Protein AF-A0AAE0DWT8-F1 (afdb_monomer_lite)

Organism: NCBI:txid43782

Structure (mmCIF, N/CA/C/O backbone):
data_AF-A0AAE0DWT8-F1
#
_entry.id   AF-A0AAE0DWT8-F1
#
loop_
_atom_site.group_PDB
_atom_site.id
_atom_site.type_symbol
_atom_site.label_atom_id
_atom_site.label_alt_id
_atom_site.label_comp_id
_atom_site.label_asym_id
_atom_site.label_entity_id
_atom_site.label_seq_id
_atom_site.pdbx_PDB_ins_code
_atom_site.Cartn_x
_atom_site.Cartn_y
_atom_site.Cartn_z
_atom_site.occupancy
_atom_site.B_iso_or_equiv
_atom_site.auth_seq_id
_atom_site.auth_comp_id
_atom_site.auth_asym_id
_atom_site.auth_atom_id
_atom_site.pdbx_PDB_model_num
ATOM 1 N N . MET A 1 1 ? 1.492 4.187 -29.758 1.00 65.19 1 MET A N 1
ATOM 2 C CA . MET A 1 1 ? 2.966 4.100 -29.622 1.00 65.19 1 MET A CA 1
ATOM 3 C C . MET A 1 1 ? 3.661 5.097 -30.542 1.00 65.19 1 MET A C 1
ATOM 5 O O . MET A 1 1 ? 4.557 5.770 -30.058 1.00 65.19 1 MET A O 1
ATOM 9 N N . GLU A 1 2 ? 3.212 5.279 -31.789 1.00 70.00 2 GLU A N 1
ATOM 10 C CA . GLU A 1 2 ? 3.735 6.316 -32.710 1.00 70.00 2 GLU A CA 1
ATOM 11 C C . GLU A 1 2 ? 3.576 7.762 -32.196 1.00 70.00 2 GLU A C 1
ATOM 13 O O . GLU A 1 2 ? 4.399 8.628 -32.466 1.00 70.00 2 GLU A O 1
ATOM 18 N N . GLU A 1 3 ? 2.561 8.044 -31.376 1.00 80.19 3 GLU A N 1
ATOM 19 C CA . GLU A 1 3 ? 2.438 9.362 -30.729 1.00 80.19 3 GLU 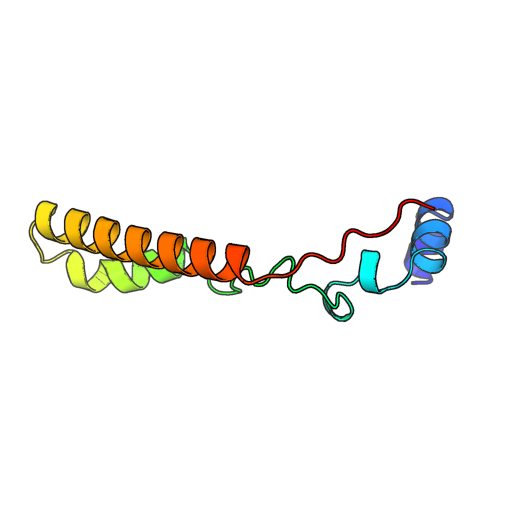A CA 1
ATOM 20 C C . GLU A 1 3 ? 3.580 9.649 -29.738 1.00 80.19 3 GLU A C 1
ATOM 22 O O . GLU A 1 3 ? 3.953 10.800 -29.525 1.00 80.19 3 GLU A O 1
ATOM 27 N N . LEU A 1 4 ? 4.171 8.603 -29.152 1.00 78.12 4 LEU A N 1
ATOM 28 C CA . LEU A 1 4 ? 5.237 8.709 -28.157 1.00 78.12 4 LEU A CA 1
ATOM 29 C C . LEU A 1 4 ? 6.598 8.946 -28.829 1.00 78.12 4 LEU A C 1
ATOM 31 O O . LEU A 1 4 ? 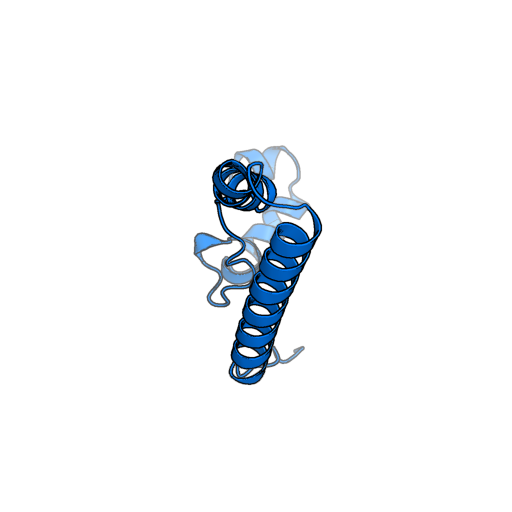7.399 9.713 -28.299 1.00 78.12 4 LEU A O 1
ATOM 35 N N . SER A 1 5 ? 6.828 8.375 -30.020 1.00 81.56 5 SER A N 1
ATOM 36 C CA . SER A 1 5 ? 8.010 8.697 -30.839 1.00 81.56 5 SER A CA 1
ATOM 37 C C . SER A 1 5 ? 8.007 10.157 -31.281 1.00 81.56 5 SER A C 1
ATOM 39 O O . SER A 1 5 ? 9.048 10.804 -31.256 1.00 81.56 5 SER A O 1
ATOM 41 N N . ASN A 1 6 ? 6.828 10.708 -31.585 1.00 87.06 6 ASN A N 1
ATOM 42 C CA . ASN A 1 6 ? 6.692 12.114 -31.972 1.00 87.06 6 ASN A CA 1
ATOM 43 C C . ASN A 1 6 ? 6.954 13.088 -30.810 1.00 87.06 6 ASN A C 1
ATOM 45 O O . ASN A 1 6 ? 7.355 14.224 -31.049 1.00 87.06 6 ASN A O 1
ATOM 49 N N . LEU A 1 7 ? 6.730 12.660 -29.562 1.00 89.06 7 LEU A N 1
ATOM 50 C CA . LEU A 1 7 ? 6.924 13.493 -28.374 1.00 89.06 7 LEU A CA 1
ATOM 51 C C . LEU A 1 7 ? 8.352 13.387 -27.819 1.00 89.06 7 LEU A C 1
ATOM 53 O O . LEU A 1 7 ? 8.983 14.397 -27.520 1.00 89.06 7 LEU A O 1
ATOM 57 N N . HIS A 1 8 ? 8.855 12.159 -27.664 1.00 87.06 8 HIS A N 1
ATOM 58 C CA . HIS A 1 8 ? 10.175 11.874 -27.107 1.00 87.06 8 HIS A CA 1
ATOM 59 C C . HIS A 1 8 ? 10.733 10.548 -27.637 1.00 87.06 8 HIS A C 1
ATOM 61 O O . HIS A 1 8 ? 10.477 9.475 -27.081 1.00 87.06 8 HIS A O 1
ATOM 67 N N . GLN A 1 9 ? 11.596 10.644 -28.650 1.00 87.81 9 GLN A N 1
ATOM 68 C CA . GLN A 1 9 ? 12.223 9.491 -29.299 1.00 87.81 9 GLN A CA 1
ATOM 69 C C . GLN A 1 9 ? 12.965 8.570 -28.315 1.00 87.81 9 GLN A C 1
ATOM 71 O O . GLN A 1 9 ? 12.752 7.365 -28.320 1.00 87.81 9 GLN A O 1
ATOM 76 N N . ASN A 1 10 ? 13.749 9.125 -27.387 1.00 87.00 10 ASN A N 1
ATOM 77 C CA . ASN A 1 10 ? 14.507 8.319 -26.419 1.00 87.00 10 ASN A CA 1
ATOM 78 C C . ASN A 1 10 ? 13.602 7.493 -25.486 1.00 87.00 10 ASN A C 1
ATOM 80 O O . ASN A 1 10 ? 13.950 6.380 -25.095 1.00 87.00 10 ASN A O 1
ATOM 84 N N . ALA A 1 11 ? 12.441 8.039 -25.111 1.00 84.00 11 ALA A N 1
ATOM 85 C CA . ALA A 1 11 ? 11.472 7.328 -24.282 1.00 84.00 11 ALA A CA 1
ATOM 86 C C . ALA A 1 11 ? 10.774 6.226 -25.088 1.00 84.00 11 ALA A C 1
ATOM 88 O O . ALA A 1 11 ? 10.565 5.129 -24.574 1.00 84.00 11 ALA A O 1
ATOM 89 N N . TYR A 1 12 ? 10.463 6.498 -26.356 1.00 87.31 12 TYR A N 1
ATOM 90 C CA . TYR A 1 12 ? 9.936 5.502 -27.280 1.00 87.31 12 TYR A CA 1
ATOM 91 C C . TYR A 1 12 ? 10.908 4.330 -27.459 1.00 87.31 12 TYR A C 1
ATOM 93 O O . TYR A 1 12 ? 10.522 3.181 -27.245 1.00 87.31 12 TYR A O 1
ATOM 101 N N . ASP A 1 13 ? 12.179 4.619 -27.742 1.00 88.31 13 ASP A N 1
ATOM 102 C CA . ASP A 1 13 ? 13.216 3.600 -27.907 1.00 88.31 13 ASP A CA 1
ATOM 103 C C . ASP A 1 13 ? 13.389 2.783 -26.620 1.00 88.31 13 ASP A C 1
ATOM 105 O O . ASP A 1 13 ? 13.485 1.557 -26.663 1.00 88.31 13 ASP A O 1
ATOM 109 N N . TYR A 1 14 ? 13.359 3.429 -25.451 1.00 86.44 14 TYR A N 1
ATOM 110 C CA . TYR A 1 14 ? 13.395 2.730 -24.168 1.00 86.44 14 TYR A CA 1
ATOM 111 C C . TYR A 1 14 ? 12.204 1.783 -23.985 1.00 86.44 14 TYR A C 1
ATOM 113 O O . TYR A 1 14 ? 12.406 0.636 -23.600 1.00 86.44 14 TYR A O 1
ATOM 121 N N . VAL A 1 15 ? 10.974 2.228 -24.257 1.00 84.75 15 VAL A N 1
ATOM 122 C CA . VAL A 1 15 ? 9.757 1.418 -24.058 1.00 84.75 15 VAL A CA 1
ATOM 123 C C . VAL A 1 15 ? 9.677 0.257 -25.051 1.00 84.75 15 VAL A C 1
ATOM 125 O O . VAL A 1 15 ? 9.218 -0.818 -24.678 1.00 84.75 15 VAL A O 1
ATOM 128 N N . ILE A 1 16 ? 10.140 0.444 -26.289 1.00 85.44 16 ILE A N 1
ATOM 129 C CA . ILE A 1 16 ? 10.205 -0.626 -27.293 1.00 85.44 16 ILE A CA 1
ATOM 130 C C . ILE A 1 16 ? 11.275 -1.662 -26.930 1.00 85.44 16 ILE A C 1
ATOM 132 O O . ILE A 1 16 ? 11.032 -2.863 -27.043 1.00 85.44 16 ILE A O 1
ATOM 136 N N . ASN A 1 17 ? 12.441 -1.215 -26.457 1.00 86.81 17 ASN A N 1
ATOM 137 C CA . ASN A 1 17 ? 13.522 -2.113 -26.04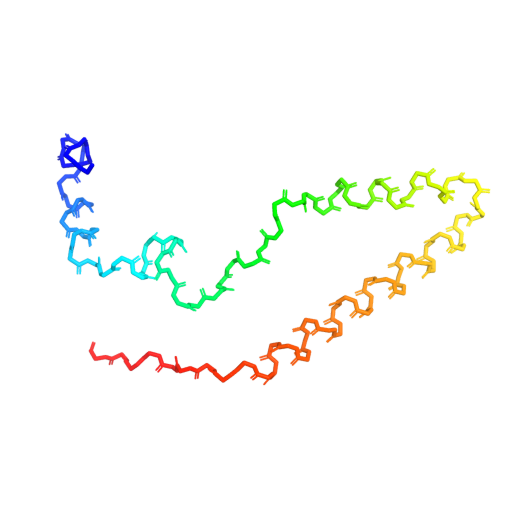2 1.00 86.81 17 ASN A CA 1
ATOM 138 C C . ASN A 1 17 ? 13.241 -2.788 -24.688 1.00 86.81 17 ASN A C 1
ATOM 140 O O . ASN A 1 17 ? 13.687 -3.909 -24.425 1.00 86.81 17 ASN A O 1
ATOM 144 N N . ALA A 1 18 ? 12.500 -2.123 -23.803 1.00 81.94 18 ALA A N 1
ATOM 145 C CA . ALA A 1 18 ? 12.041 -2.697 -22.554 1.00 81.94 18 ALA A CA 1
ATOM 146 C C . ALA A 1 18 ? 10.903 -3.683 -22.830 1.00 81.94 18 ALA A C 1
ATOM 148 O O . ALA A 1 18 ? 9.876 -3.345 -23.415 1.00 81.94 18 ALA A O 1
ATOM 149 N N . ARG A 1 19 ? 11.052 -4.921 -22.355 1.00 80.19 19 ARG A N 1
ATOM 150 C CA . ARG A 1 19 ? 9.989 -5.914 -22.517 1.00 80.19 19 ARG A CA 1
ATOM 151 C C . ARG A 1 19 ? 8.683 -5.445 -21.839 1.00 80.19 19 ARG A C 1
ATOM 153 O O . ARG A 1 19 ? 8.768 -4.853 -20.754 1.00 80.19 19 ARG A O 1
ATOM 160 N N . PRO A 1 20 ? 7.497 -5.710 -22.423 1.00 79.19 20 PRO A N 1
ATOM 161 C CA . PRO A 1 20 ? 6.209 -5.238 -21.909 1.00 79.19 20 PRO A CA 1
ATOM 162 C C . PRO A 1 20 ? 5.948 -5.561 -20.440 1.00 79.19 20 PRO A C 1
ATOM 164 O O . PRO A 1 20 ? 5.294 -4.784 -19.755 1.00 79.19 20 PRO A O 1
ATOM 167 N N . GLU A 1 21 ? 6.505 -6.648 -19.912 1.00 76.06 21 GLU A N 1
ATOM 168 C CA . GLU A 1 21 ? 6.363 -7.041 -18.508 1.00 76.06 21 GLU A CA 1
ATOM 169 C C . GLU A 1 21 ? 6.977 -6.022 -17.530 1.00 76.06 21 GLU A C 1
ATOM 171 O O . GLU A 1 21 ? 6.631 -6.012 -16.345 1.00 76.06 21 GLU A O 1
ATOM 176 N N . LYS A 1 22 ? 7.896 -5.169 -18.012 1.00 75.12 22 LYS A N 1
ATOM 177 C CA . LYS A 1 22 ? 8.583 -4.142 -17.217 1.00 75.12 22 LYS A CA 1
ATOM 178 C C . LYS A 1 22 ? 7.806 -2.828 -17.118 1.00 75.12 22 LYS A C 1
ATOM 180 O O . LYS A 1 22 ? 7.987 -2.115 -16.134 1.00 75.12 22 LYS A O 1
ATOM 185 N N . TRP A 1 23 ? 6.962 -2.502 -18.099 1.00 76.31 23 TRP A N 1
ATOM 186 C CA . TRP A 1 23 ? 6.279 -1.200 -18.177 1.00 76.31 23 TRP A CA 1
ATOM 187 C C . TRP A 1 23 ? 4.755 -1.299 -18.310 1.00 76.31 23 TRP A C 1
ATOM 189 O O . TRP A 1 23 ? 4.041 -0.409 -17.846 1.00 76.31 23 TRP A O 1
ATOM 199 N N . SER A 1 24 ? 4.227 -2.381 -18.884 1.00 76.12 24 SER A N 1
ATOM 200 C CA . SER A 1 24 ? 2.790 -2.614 -19.001 1.00 76.12 24 SER A CA 1
ATOM 201 C C . SER A 1 24 ? 2.269 -3.424 -17.822 1.00 76.12 24 SER A C 1
ATOM 203 O O . SER A 1 24 ? 2.684 -4.554 -17.565 1.00 76.12 24 SER A O 1
ATOM 205 N N . ARG A 1 25 ? 1.276 -2.861 -17.129 1.00 71.00 25 ARG A N 1
ATOM 206 C CA . ARG A 1 25 ? 0.594 -3.527 -16.009 1.00 71.00 25 ARG A CA 1
ATOM 207 C C . ARG A 1 25 ? -0.128 -4.804 -16.436 1.00 71.00 25 ARG A C 1
ATOM 209 O O . ARG A 1 25 ? -0.145 -5.759 -15.673 1.00 71.00 25 ARG A O 1
ATOM 216 N N . VAL A 1 26 ? -0.702 -4.815 -17.641 1.00 73.88 26 VAL A N 1
ATOM 217 C CA . VAL A 1 26 ? -1.468 -5.952 -18.186 1.00 73.88 26 VAL A CA 1
ATOM 218 C C . VAL A 1 26 ? -0.559 -7.148 -18.468 1.00 73.88 26 VAL A C 1
ATOM 220 O O . VAL A 1 26 ? -0.988 -8.290 -18.341 1.00 73.88 26 VAL A O 1
ATOM 223 N N . HIS A 1 27 ? 0.705 -6.886 -18.803 1.00 73.75 27 HIS A N 1
ATOM 224 C CA . HIS A 1 27 ? 1.684 -7.920 -19.122 1.00 73.75 27 HIS A CA 1
ATOM 225 C C . HIS A 1 27 ? 2.629 -8.241 -17.960 1.00 73.75 27 HIS A C 1
ATOM 227 O O . HIS A 1 27 ? 3.459 -9.129 -18.099 1.00 73.75 27 HIS A O 1
ATOM 233 N N . CYS A 1 28 ? 2.532 -7.562 -16.811 1.00 69.94 28 CYS A N 1
ATOM 234 C CA . CYS A 1 28 ? 3.410 -7.840 -15.677 1.00 69.94 28 CYS A CA 1
ATOM 235 C C . CYS A 1 28 ? 3.032 -9.193 -15.032 1.00 69.94 28 CYS A C 1
ATOM 237 O O . CYS A 1 28 ? 1.941 -9.311 -14.471 1.00 69.94 28 CYS A O 1
ATOM 239 N N . PRO A 1 29 ? 3.911 -10.217 -15.066 1.00 67.12 29 PRO A N 1
ATOM 240 C CA . PRO A 1 29 ? 3.616 -11.530 -14.491 1.00 67.12 29 PRO A CA 1
ATOM 241 C C . PRO A 1 29 ? 3.568 -11.473 -12.962 1.00 67.12 29 PRO A C 1
ATOM 243 O O . PRO A 1 29 ? 2.908 -12.285 -12.315 1.00 67.12 29 PRO A O 1
ATOM 246 N N . GLN A 1 30 ? 4.258 -10.496 -12.366 1.00 65.69 30 GLN A N 1
ATOM 247 C CA . GLN A 1 30 ? 4.154 -10.226 -10.945 1.00 65.69 30 GLN A CA 1
ATOM 248 C C . GLN A 1 30 ? 2.929 -9.343 -10.695 1.00 65.69 30 GLN A C 1
ATOM 250 O O . GLN A 1 30 ? 2.827 -8.247 -11.243 1.00 65.69 30 GLN A O 1
ATOM 255 N N . GLN A 1 31 ? 2.037 -9.753 -9.789 1.00 62.53 31 GLN A N 1
ATOM 256 C CA . GLN A 1 31 ? 0.967 -8.887 -9.279 1.00 62.53 31 GLN A CA 1
ATOM 257 C C . GLN A 1 31 ? 1.527 -7.791 -8.352 1.00 62.53 31 GLN A C 1
ATOM 259 O O . GLN A 1 31 ? 1.149 -7.679 -7.188 1.00 62.53 31 GLN A O 1
ATOM 264 N N . ARG A 1 32 ? 2.445 -6.963 -8.869 1.00 60.44 32 ARG A N 1
ATOM 265 C CA . ARG A 1 32 ? 3.091 -5.852 -8.150 1.00 60.44 32 ARG A CA 1
ATOM 266 C C . ARG A 1 32 ? 2.080 -4.827 -7.643 1.00 60.44 32 ARG A C 1
ATOM 268 O O . ARG A 1 32 ? 2.322 -4.193 -6.624 1.00 60.44 32 ARG A O 1
ATOM 275 N N . TYR A 1 33 ? 0.927 -4.728 -8.303 1.00 56.28 33 TYR A N 1
ATOM 276 C CA . TYR A 1 33 ? -0.175 -3.864 -7.900 1.00 56.28 33 TYR A CA 1
ATOM 277 C C . TYR A 1 33 ? -1.513 -4.576 -8.066 1.00 56.28 33 TYR A C 1
ATOM 279 O O . TYR A 1 33 ? -2.377 -4.131 -8.816 1.00 56.28 33 TYR A O 1
ATOM 287 N N . ARG A 1 34 ? -1.756 -5.632 -7.285 1.00 54.19 34 ARG A N 1
ATOM 288 C CA . ARG A 1 34 ? -3.138 -5.918 -6.866 1.00 54.19 34 ARG A CA 1
ATOM 289 C C . ARG A 1 34 ? -3.559 -4.899 -5.797 1.00 54.19 34 ARG A C 1
ATOM 291 O O . ARG A 1 34 ? -3.961 -5.266 -4.698 1.00 54.19 34 ARG A O 1
ATOM 298 N N . LEU A 1 35 ? -3.371 -3.608 -6.067 1.00 50.62 35 LEU A N 1
ATOM 299 C CA . LEU A 1 35 ? -3.965 -2.556 -5.256 1.00 50.62 35 LEU A CA 1
ATOM 300 C C . LEU A 1 35 ? -5.316 -2.253 -5.887 1.00 50.62 35 LEU A C 1
ATOM 302 O O . LEU A 1 35 ? -5.401 -1.585 -6.910 1.00 50.62 35 LEU A O 1
ATOM 306 N N . MET A 1 36 ? -6.320 -2.897 -5.293 1.00 51.50 36 MET A N 1
ATOM 307 C CA . MET A 1 36 ? -7.737 -2.545 -5.267 1.00 51.50 36 MET A CA 1
ATOM 308 C C . MET A 1 36 ? -8.132 -1.353 -6.152 1.00 51.50 36 MET A C 1
ATOM 310 O O . MET A 1 36 ? -7.787 -0.212 -5.864 1.00 51.50 36 MET A O 1
ATOM 314 N N . THR A 1 37 ? -8.977 -1.607 -7.153 1.00 51.22 37 THR A N 1
ATOM 315 C CA . THR A 1 37 ? -9.813 -0.574 -7.794 1.00 51.22 37 THR A CA 1
ATOM 316 C C . THR A 1 37 ? -10.871 -0.003 -6.844 1.00 51.22 37 THR A C 1
ATOM 318 O O . THR A 1 37 ? -11.556 0.953 -7.187 1.00 51.22 37 THR A O 1
ATOM 321 N N . THR A 1 38 ? -11.010 -0.566 -5.645 1.00 54.19 38 THR A N 1
ATOM 322 C CA . THR A 1 38 ? -11.887 -0.068 -4.591 1.00 54.19 38 THR A CA 1
ATOM 323 C C . THR A 1 38 ? -11.066 0.789 -3.635 1.00 54.19 38 THR A C 1
ATOM 325 O O . THR A 1 38 ? -10.284 0.275 -2.835 1.00 54.19 38 THR A O 1
ATOM 328 N N . ASN A 1 39 ? -11.215 2.104 -3.755 1.00 71.00 39 ASN A N 1
ATOM 329 C CA . ASN A 1 39 ? -10.646 3.104 -2.862 1.00 71.00 39 ASN A CA 1
ATOM 330 C C . ASN A 1 39 ? -10.792 2.664 -1.390 1.00 71.00 39 ASN A C 1
ATOM 332 O O . ASN A 1 39 ? -11.905 2.471 -0.902 1.00 71.00 39 ASN A O 1
ATOM 336 N N . THR A 1 40 ? -9.676 2.495 -0.674 1.00 68.88 40 THR A N 1
ATOM 337 C CA . THR A 1 40 ? -9.681 2.066 0.735 1.00 68.88 40 THR A CA 1
ATOM 338 C C . THR A 1 40 ? -10.577 2.962 1.593 1.00 68.88 40 THR A C 1
ATOM 340 O O . THR A 1 40 ? -11.256 2.463 2.487 1.00 68.88 40 THR A O 1
ATOM 343 N N . ALA A 1 41 ? -10.652 4.263 1.289 1.00 69.56 41 ALA A N 1
ATOM 344 C CA . ALA A 1 41 ? -11.532 5.192 1.989 1.00 69.56 41 ALA A CA 1
ATOM 345 C C . ALA A 1 41 ? -13.022 4.933 1.704 1.00 69.56 41 ALA A C 1
ATOM 347 O O . ALA A 1 41 ? -13.839 5.070 2.607 1.00 69.56 41 ALA A O 1
ATOM 348 N N . GLU A 1 42 ? -13.394 4.515 0.492 1.00 73.19 42 GLU A N 1
ATOM 349 C CA . GLU A 1 42 ? -14.781 4.157 0.156 1.00 73.19 42 GLU A CA 1
ATOM 350 C C . GLU A 1 42 ? -15.207 2.849 0.819 1.00 73.19 42 GLU A C 1
ATOM 352 O O . GLU A 1 42 ? -16.297 2.782 1.388 1.00 73.19 42 GLU A O 1
ATOM 357 N N . CYS A 1 43 ? -14.339 1.832 0.818 1.00 72.88 43 CYS A N 1
ATOM 358 C CA . CYS A 1 43 ? -14.591 0.590 1.549 1.00 72.88 43 CYS A CA 1
ATOM 359 C C . CYS A 1 43 ? -14.748 0.856 3.049 1.00 72.88 43 CYS A C 1
ATOM 361 O O . CYS A 1 43 ? -15.711 0.389 3.657 1.00 72.88 43 CYS A O 1
ATOM 363 N N . LEU A 1 44 ? -13.846 1.653 3.632 1.00 72.94 44 LEU A N 1
ATOM 364 C CA . LEU A 1 44 ? -13.943 2.060 5.029 1.00 72.94 44 LEU A CA 1
ATOM 365 C C . LEU A 1 44 ? -15.237 2.834 5.280 1.00 72.94 44 LEU A C 1
ATOM 367 O O . LEU A 1 44 ? -15.995 2.447 6.157 1.00 72.94 44 LEU A O 1
ATOM 371 N N . ASN A 1 45 ? -15.566 3.849 4.483 1.00 76.88 45 ASN A N 1
ATOM 372 C CA . ASN A 1 45 ? -16.809 4.606 4.650 1.00 76.88 45 ASN A CA 1
ATOM 373 C C . ASN A 1 45 ? -18.058 3.719 4.546 1.00 76.88 45 ASN A C 1
ATOM 375 O O . ASN A 1 45 ? -18.992 3.894 5.326 1.00 76.88 45 ASN A O 1
ATOM 379 N N . SER A 1 46 ? -18.071 2.737 3.641 1.00 76.25 46 SER A N 1
ATOM 380 C CA . SER A 1 46 ? -19.171 1.777 3.519 1.00 76.25 46 SER A CA 1
ATOM 381 C C . SER A 1 46 ? -19.305 0.886 4.760 1.00 76.25 46 SER A C 1
ATOM 383 O O . SER A 1 46 ? -20.416 0.698 5.255 1.00 76.25 46 SER A O 1
ATOM 385 N N . CYS A 1 47 ? -18.194 0.376 5.302 1.00 72.31 47 CYS A N 1
ATOM 386 C CA . CYS A 1 47 ? -18.193 -0.410 6.542 1.00 72.31 47 CYS A CA 1
ATOM 387 C C . CYS A 1 47 ? -18.585 0.439 7.766 1.00 72.31 47 CYS A C 1
ATOM 389 O O . CYS A 1 47 ? -19.362 0.005 8.616 1.00 72.31 47 CYS A O 1
ATOM 391 N N . LEU A 1 48 ? -18.088 1.675 7.842 1.00 71.75 48 LEU A N 1
ATOM 392 C CA . LEU A 1 48 ? -18.293 2.597 8.961 1.00 71.75 48 LEU A CA 1
ATOM 393 C C . LEU A 1 48 ? -19.704 3.196 8.998 1.00 71.75 48 LEU A C 1
ATOM 395 O O . LEU A 1 48 ? -20.179 3.562 10.073 1.00 71.75 48 LEU A O 1
ATOM 399 N N . ARG A 1 49 ? -20.405 3.254 7.858 1.00 74.19 49 ARG A N 1
ATOM 400 C CA . ARG A 1 49 ? -21.773 3.788 7.761 1.00 74.19 49 ARG A CA 1
ATOM 401 C C . ARG A 1 49 ? -22.758 3.078 8.695 1.00 74.19 49 ARG A C 1
ATOM 403 O O . ARG A 1 49 ? -23.670 3.718 9.215 1.00 74.19 49 ARG A O 1
ATOM 410 N N . PHE A 1 50 ? -22.572 1.781 8.937 1.00 64.81 50 PHE A N 1
ATOM 411 C CA . PHE A 1 50 ? -23.402 1.010 9.870 1.00 64.81 50 PHE A CA 1
ATOM 412 C C . PHE A 1 50 ? -22.986 1.192 11.335 1.00 64.81 50 PHE A C 1
ATOM 414 O O . PHE A 1 50 ? -23.818 1.081 12.234 1.00 64.81 50 PHE A O 1
ATOM 421 N N . ALA A 1 51 ? -21.720 1.525 11.579 1.00 63.31 51 ALA A N 1
ATOM 422 C CA . ALA A 1 51 ? -21.145 1.607 12.914 1.00 63.31 51 ALA A CA 1
ATOM 423 C C . ALA A 1 51 ? -21.242 2.996 13.566 1.00 63.31 51 ALA A C 1
ATOM 425 O O . ALA A 1 51 ? -20.989 3.129 14.758 1.00 63.31 51 ALA A O 1
ATOM 426 N N . TRP A 1 52 ? -21.693 4.023 12.841 1.00 61.22 52 TRP A N 1
ATOM 427 C CA . TRP A 1 52 ? -21.970 5.356 13.401 1.00 61.22 52 TRP A CA 1
ATOM 428 C C . TRP A 1 52 ? -23.093 5.390 14.457 1.00 61.22 52 TRP A C 1
ATOM 430 O O . TRP A 1 52 ? -23.297 6.414 15.101 1.00 61.22 52 TRP A O 1
ATOM 440 N N . LYS A 1 53 ? -23.813 4.279 14.663 1.00 64.94 53 LYS A N 1
ATOM 441 C CA . LYS A 1 53 ? -24.789 4.109 15.755 1.00 64.94 53 LYS A CA 1
ATOM 442 C C . LYS A 1 53 ? -24.220 3.391 16.988 1.00 64.94 53 LYS A C 1
ATOM 444 O O . LYS A 1 53 ? -24.956 3.185 17.948 1.00 64.94 53 LYS A O 1
ATOM 449 N N . LEU A 1 54 ? -22.951 2.984 16.960 1.00 64.25 54 LEU A N 1
ATOM 450 C CA . LEU A 1 54 ? -22.291 2.256 18.043 1.00 64.25 54 LEU A CA 1
ATOM 451 C C . LEU A 1 54 ? -21.372 3.189 18.857 1.00 64.25 54 LEU A C 1
ATOM 453 O O . LEU A 1 54 ? -20.886 4.188 18.321 1.00 64.25 54 LEU A O 1
ATOM 457 N N . PRO A 1 55 ? -21.103 2.892 20.144 1.00 73.25 55 PRO A N 1
ATOM 458 C CA . PRO A 1 55 ? -20.152 3.661 20.944 1.00 73.25 55 PRO A CA 1
ATOM 459 C C . PRO A 1 55 ? -18.788 3.702 20.245 1.00 73.25 55 PRO A C 1
ATOM 461 O O . PRO A 1 55 ? -18.285 2.652 19.844 1.00 73.25 55 PRO A O 1
ATOM 464 N N . MET A 1 56 ? -18.173 4.886 20.124 1.00 71.12 56 MET A N 1
ATOM 465 C CA . MET A 1 56 ? -16.921 5.106 19.370 1.00 71.12 56 MET A CA 1
ATOM 466 C C . MET A 1 56 ? -15.813 4.088 19.692 1.00 71.12 56 MET A C 1
ATOM 468 O O . MET A 1 56 ? -15.040 3.723 18.812 1.00 71.12 56 MET A O 1
ATOM 472 N N . LEU A 1 57 ? -15.775 3.592 20.932 1.00 78.06 57 LEU A N 1
ATOM 473 C CA . LEU A 1 57 ? -14.872 2.530 21.381 1.00 78.06 57 LEU A CA 1
ATOM 474 C C . LEU A 1 57 ? -15.056 1.223 20.599 1.00 78.06 57 LEU A C 1
ATOM 476 O O . LEU A 1 57 ? -14.095 0.717 20.034 1.00 78.06 57 LEU A O 1
ATOM 480 N N . THR A 1 58 ? -16.285 0.719 20.493 1.00 78.94 58 THR A N 1
ATOM 481 C CA . THR A 1 58 ? -16.577 -0.532 19.767 1.00 78.94 58 THR A CA 1
ATOM 482 C C . THR A 1 58 ? -16.250 -0.426 18.278 1.00 78.94 58 THR A C 1
ATOM 484 O O . THR A 1 58 ? -15.762 -1.376 17.670 1.00 78.94 58 THR A O 1
ATOM 487 N N . LEU A 1 59 ? -16.446 0.759 17.697 1.00 79.06 59 LEU A N 1
ATOM 488 C CA . LEU A 1 59 ? -16.080 1.036 16.316 1.00 79.06 59 LEU A CA 1
ATOM 489 C C . LEU A 1 59 ? -14.559 1.054 16.123 1.00 79.06 59 LEU A C 1
ATOM 491 O O . LEU A 1 59 ? -14.053 0.453 15.179 1.00 79.06 59 LEU A O 1
ATOM 495 N N . ALA A 1 60 ? -13.822 1.703 17.025 1.00 82.44 60 ALA A N 1
ATOM 496 C CA . ALA A 1 60 ? -12.364 1.720 16.982 1.00 82.44 60 ALA A CA 1
ATOM 497 C C . ALA A 1 60 ? -11.770 0.311 17.145 1.00 82.44 60 ALA A C 1
ATOM 499 O O . ALA A 1 60 ? -10.823 -0.039 16.440 1.00 82.44 60 ALA A O 1
ATOM 500 N N . GLU A 1 61 ? -12.345 -0.516 18.021 1.00 86.19 61 GLU A N 1
ATOM 501 C CA . GLU A 1 61 ? -11.931 -1.912 18.188 1.00 86.19 61 GLU A CA 1
ATOM 502 C C . GLU A 1 61 ? -12.204 -2.752 16.942 1.00 86.19 61 GLU A C 1
ATOM 504 O O . GLU A 1 61 ? -11.321 -3.496 16.519 1.00 86.19 61 GLU A O 1
ATOM 509 N N . PHE A 1 62 ? -13.365 -2.577 16.305 1.00 82.94 62 PHE A N 1
ATOM 510 C CA . PHE A 1 62 ? -13.691 -3.249 15.048 1.00 82.94 62 PHE A CA 1
ATOM 511 C C . PHE A 1 62 ? -12.732 -2.859 13.913 1.00 82.94 62 PHE A C 1
ATOM 513 O O . PHE A 1 62 ? -12.230 -3.722 13.195 1.00 82.94 62 PHE A O 1
ATOM 520 N N . ILE A 1 63 ? -12.422 -1.564 13.762 1.00 84.38 63 ILE A N 1
ATOM 521 C CA . ILE A 1 63 ? -11.460 -1.092 12.751 1.00 84.38 63 ILE A CA 1
ATOM 522 C C . ILE A 1 63 ? -10.068 -1.665 13.027 1.00 84.38 63 ILE A C 1
ATOM 524 O O . ILE A 1 63 ? -9.394 -2.108 12.096 1.00 84.38 63 ILE A O 1
ATOM 528 N N . ARG A 1 64 ? -9.632 -1.656 14.295 1.00 89.06 64 ARG A N 1
ATOM 529 C CA . ARG A 1 64 ? -8.343 -2.222 14.707 1.00 89.06 64 ARG A CA 1
ATOM 530 C C . ARG A 1 64 ? -8.260 -3.697 14.327 1.00 89.06 64 ARG A C 1
ATOM 532 O O . ARG A 1 64 ? -7.284 -4.084 13.693 1.00 89.06 64 ARG A O 1
ATOM 539 N N . ASP A 1 65 ? -9.274 -4.480 14.680 1.00 90.31 65 ASP A N 1
ATOM 540 C CA . ASP A 1 65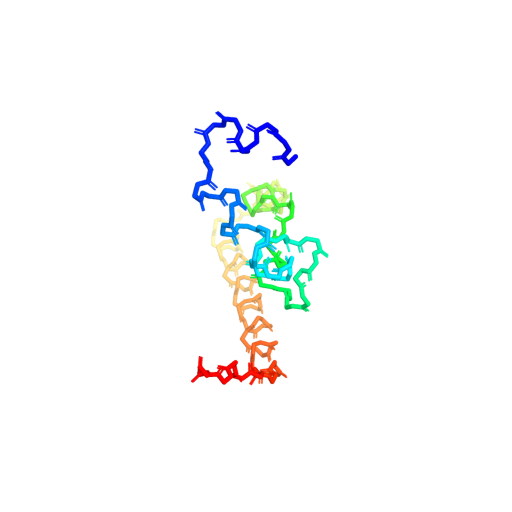 ? -9.322 -5.917 14.411 1.00 90.31 65 ASP A CA 1
ATOM 541 C C . ASP A 1 65 ? -9.309 -6.215 12.904 1.00 90.31 65 ASP A C 1
ATOM 543 O O . ASP A 1 65 ? -8.512 -7.022 12.425 1.00 90.31 65 ASP A O 1
ATOM 547 N N . MET A 1 66 ? -10.105 -5.477 12.124 1.00 88.25 66 MET A N 1
ATOM 548 C CA . MET A 1 66 ? -10.133 -5.596 10.665 1.00 88.25 66 MET A CA 1
ATOM 549 C C . MET A 1 66 ? -8.768 -5.281 10.034 1.00 88.25 66 MET A C 1
ATOM 551 O O . MET A 1 66 ? -8.296 -6.016 9.165 1.00 88.25 66 MET A O 1
ATOM 555 N N . LEU A 1 67 ? -8.113 -4.196 10.463 1.00 88.00 67 LEU A N 1
ATOM 556 C CA . LEU A 1 67 ? -6.794 -3.821 9.951 1.00 88.00 67 LEU A CA 1
ATOM 557 C C . LEU A 1 67 ? -5.728 -4.845 10.348 1.00 88.00 67 LEU A C 1
ATOM 559 O O . LEU A 1 67 ? -4.904 -5.203 9.510 1.00 88.00 67 LEU A O 1
ATOM 563 N N . GLN A 1 68 ? -5.743 -5.331 11.591 1.00 92.44 68 GLN A N 1
ATOM 564 C CA . GLN A 1 68 ? -4.793 -6.336 12.071 1.00 92.44 68 GLN A CA 1
ATOM 565 C C . GLN A 1 68 ? -4.872 -7.625 11.251 1.00 92.44 68 GLN A C 1
ATOM 567 O O . GLN A 1 68 ? -3.837 -8.083 10.766 1.00 92.44 68 GLN A O 1
ATOM 572 N N . HIS A 1 69 ? -6.078 -8.152 11.023 1.00 91.69 69 HIS A N 1
ATOM 573 C CA . HIS A 1 69 ? -6.281 -9.318 10.162 1.00 91.69 69 HIS A CA 1
ATOM 574 C C . HIS A 1 69 ? -5.797 -9.058 8.732 1.00 91.69 69 HIS A C 1
ATOM 576 O O . HIS A 1 69 ? -5.019 -9.838 8.189 1.00 91.69 69 HIS A O 1
ATOM 582 N N . TRP A 1 70 ? -6.163 -7.917 8.142 1.00 87.38 70 TRP A N 1
ATOM 583 C CA . TRP A 1 70 ? -5.750 -7.580 6.780 1.00 87.38 70 TRP A CA 1
ATOM 584 C C . TRP A 1 70 ? -4.226 -7.482 6.623 1.00 87.38 70 TRP A C 1
ATOM 586 O O . TRP A 1 70 ? -3.662 -7.987 5.650 1.00 87.38 70 TRP A O 1
ATOM 596 N N . TYR A 1 71 ? -3.535 -6.853 7.579 1.00 87.00 71 TYR A N 1
ATOM 597 C CA . TYR A 1 71 ? -2.073 -6.784 7.572 1.00 87.00 71 TYR A CA 1
ATOM 598 C C . TYR A 1 71 ? -1.436 -8.156 7.781 1.00 87.00 71 TYR A C 1
ATOM 600 O O . TYR A 1 71 ? -0.457 -8.471 7.103 1.00 87.00 71 TYR A O 1
ATOM 608 N N . TYR A 1 72 ? -1.993 -8.969 8.679 1.00 91.44 72 TYR A N 1
ATOM 609 C CA . TYR A 1 72 ? -1.519 -10.324 8.926 1.00 91.44 72 TYR A CA 1
ATOM 610 C C . TYR A 1 72 ? -1.616 -11.189 7.664 1.00 91.44 72 TYR A C 1
ATOM 612 O O . TYR A 1 72 ? -0.614 -11.770 7.246 1.00 91.44 72 TYR A O 1
ATOM 620 N N . ASP A 1 73 ? -2.764 -11.187 6.989 1.00 87.62 73 ASP A N 1
ATOM 621 C CA . ASP A 1 73 ? -2.974 -11.945 5.754 1.00 87.62 73 ASP A CA 1
ATOM 622 C C . ASP A 1 73 ? -2.011 -11.506 4.649 1.00 87.62 73 ASP A C 1
ATOM 624 O O . ASP A 1 73 ? -1.430 -12.333 3.944 1.00 87.62 73 ASP A O 1
ATOM 628 N N . ARG A 1 74 ? -1.782 -10.194 4.508 1.00 83.50 74 ARG A N 1
ATOM 629 C CA . ARG A 1 74 ? -0.817 -9.668 3.532 1.00 83.50 74 ARG A CA 1
ATOM 630 C C . ARG A 1 74 ? 0.616 -10.042 3.870 1.00 83.50 74 ARG A C 1
ATOM 632 O O . ARG A 1 74 ? 1.393 -10.300 2.953 1.00 83.50 74 ARG A O 1
ATOM 639 N N . TYR A 1 75 ? 0.968 -10.061 5.149 1.00 85.94 75 TYR A N 1
ATOM 640 C CA . TYR A 1 75 ? 2.283 -10.490 5.601 1.00 85.94 75 TYR A CA 1
ATOM 641 C C . TYR A 1 75 ? 2.509 -11.976 5.300 1.00 85.94 75 TYR A C 1
ATOM 643 O O . TYR A 1 75 ? 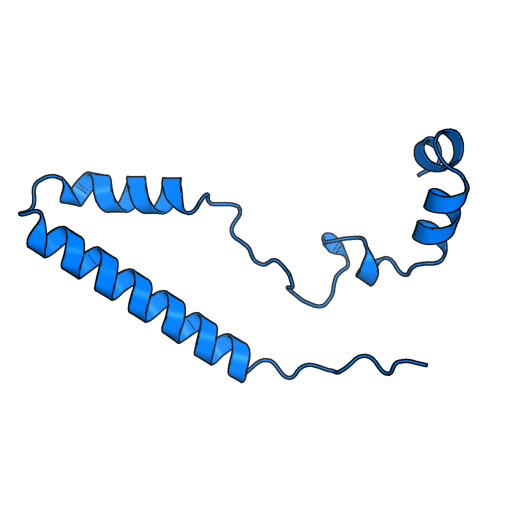3.520 -12.324 4.695 1.00 85.94 75 TYR A O 1
ATOM 651 N N . GLN A 1 76 ? 1.538 -12.835 5.618 1.00 88.38 76 GLN A N 1
ATOM 652 C CA . GLN A 1 76 ? 1.583 -14.264 5.291 1.00 88.38 76 GLN A CA 1
ATOM 653 C C . GLN A 1 76 ? 1.661 -14.497 3.777 1.00 88.38 76 GLN A C 1
ATOM 655 O O . GLN A 1 76 ? 2.509 -15.250 3.296 1.00 88.38 76 GLN A O 1
ATOM 660 N N . ALA A 1 77 ? 0.839 -13.786 3.000 1.00 82.38 77 ALA A N 1
ATOM 661 C CA . ALA A 1 77 ? 0.893 -13.837 1.546 1.00 82.38 77 ALA A CA 1
ATOM 662 C C . ALA A 1 77 ? 2.275 -13.417 1.024 1.00 82.38 77 ALA A C 1
ATOM 664 O O . ALA A 1 77 ? 2.842 -14.121 0.194 1.00 82.38 77 ALA A O 1
ATOM 665 N N . ALA A 1 78 ? 2.855 -12.328 1.538 1.00 78.88 78 ALA A N 1
ATOM 666 C CA . ALA A 1 78 ? 4.191 -11.874 1.157 1.00 78.88 78 ALA A CA 1
ATOM 667 C C . ALA A 1 78 ? 5.278 -12.908 1.482 1.00 78.88 78 ALA A C 1
ATOM 669 O O . ALA A 1 78 ? 6.134 -13.158 0.640 1.00 78.88 78 ALA A O 1
ATOM 670 N N . GLN A 1 79 ? 5.214 -13.558 2.648 1.00 81.50 79 GLN A N 1
ATOM 671 C CA . GLN A 1 79 ? 6.145 -14.634 3.003 1.00 81.50 79 GLN A CA 1
ATOM 672 C C . GLN A 1 79 ? 6.028 -15.852 2.081 1.00 81.50 79 GLN A C 1
ATOM 674 O O . GLN A 1 79 ? 7.030 -16.493 1.771 1.00 81.50 79 GLN A O 1
ATOM 679 N N . SER A 1 80 ? 4.814 -16.168 1.624 1.00 76.56 80 SER A N 1
ATOM 680 C CA . SER A 1 80 ? 4.580 -17.275 0.693 1.00 76.56 80 SER A CA 1
ATOM 681 C C . SER A 1 80 ? 5.052 -16.979 -0.739 1.00 76.56 80 SER A C 1
ATOM 683 O O . SER A 1 80 ? 5.242 -17.903 -1.534 1.00 76.56 80 SER A O 1
ATOM 685 N N . ILE A 1 81 ? 5.263 -15.702 -1.089 1.00 74.69 81 ILE A N 1
ATOM 686 C CA . ILE A 1 81 ? 5.718 -15.307 -2.422 1.00 74.69 81 ILE A CA 1
ATOM 687 C C . ILE A 1 81 ? 7.212 -15.598 -2.545 1.00 74.69 81 ILE A C 1
ATOM 689 O O . ILE A 1 81 ? 8.072 -14.933 -1.970 1.00 74.69 81 ILE A O 1
ATOM 693 N N . ARG A 1 82 ? 7.538 -16.579 -3.386 1.00 65.88 82 ARG A N 1
ATOM 694 C CA . ARG A 1 82 ? 8.916 -16.860 -3.777 1.00 65.88 82 ARG A CA 1
ATOM 695 C C . ARG A 1 82 ? 9.354 -15.820 -4.807 1.00 65.88 82 ARG A C 1
ATOM 697 O O . ARG A 1 82 ? 9.003 -15.910 -5.983 1.00 65.88 82 ARG A O 1
ATOM 704 N N . HIS A 1 83 ? 10.094 -14.806 -4.371 1.00 63.75 83 HIS A N 1
ATOM 705 C CA . HIS A 1 83 ? 10.672 -13.829 -5.287 1.00 63.75 83 HIS A CA 1
ATOM 706 C C . HIS A 1 83 ? 11.769 -14.504 -6.119 1.00 63.75 83 HIS A C 1
ATOM 708 O O . HIS A 1 83 ? 12.815 -14.875 -5.590 1.00 63.75 83 HIS A O 1
ATOM 714 N N . GLN A 1 84 ? 11.551 -14.658 -7.427 1.00 57.56 84 GLN A N 1
ATOM 715 C CA . GLN A 1 84 ? 12.673 -14.823 -8.346 1.00 57.56 84 GLN A CA 1
ATOM 716 C C . GLN A 1 84 ? 13.392 -13.476 -8.397 1.00 57.56 84 GLN A C 1
ATOM 718 O O . GLN A 1 84 ? 12.886 -12.514 -8.981 1.00 57.56 84 GLN A O 1
ATOM 723 N N . LEU A 1 85 ? 14.530 -13.387 -7.708 1.00 61.53 85 LEU A N 1
ATOM 724 C CA . LEU A 1 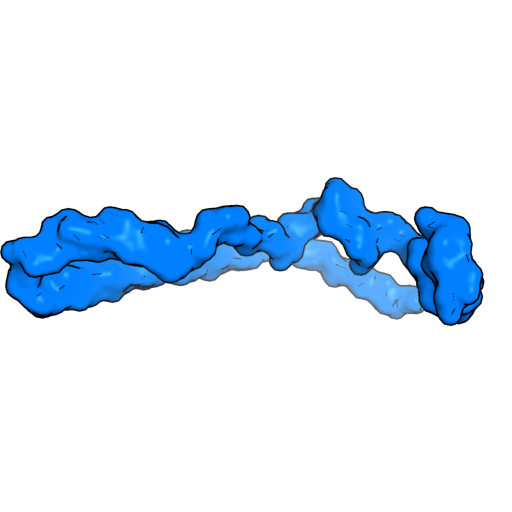85 ? 15.446 -12.268 -7.877 1.00 61.53 85 LEU A CA 1
ATOM 725 C C . LEU A 1 85 ? 15.825 -12.237 -9.359 1.00 61.53 85 LEU A C 1
ATOM 727 O O . LEU A 1 85 ? 16.224 -13.251 -9.927 1.00 61.53 85 LEU A O 1
ATOM 731 N N . THR A 1 86 ? 15.585 -11.103 -10.013 1.00 53.47 86 THR A N 1
ATOM 732 C CA . THR A 1 86 ? 16.009 -10.924 -11.401 1.00 53.47 86 THR A CA 1
ATOM 733 C C . THR A 1 86 ? 17.524 -10.819 -11.381 1.00 53.47 86 THR A C 1
ATOM 735 O O . THR A 1 86 ? 18.039 -9.894 -10.755 1.00 53.47 86 THR A O 1
ATOM 738 N N . ASP A 1 87 ? 18.211 -11.768 -12.016 1.00 54.88 87 ASP A N 1
ATOM 739 C CA . ASP A 1 87 ? 19.662 -11.707 -12.169 1.00 54.88 87 ASP A CA 1
ATOM 740 C C . ASP A 1 87 ? 20.017 -10.400 -12.879 1.00 54.88 87 ASP A C 1
ATOM 742 O O . ASP A 1 87 ? 19.519 -10.103 -13.972 1.00 54.88 87 ASP A O 1
ATOM 746 N N . THR A 1 88 ? 20.825 -9.581 -12.215 1.00 47.00 88 THR A N 1
ATOM 747 C CA . THR A 1 88 ? 21.392 -8.372 -12.803 1.00 47.00 88 THR A CA 1
ATOM 748 C C . THR A 1 88 ? 22.548 -8.800 -13.701 1.00 47.00 88 THR A C 1
ATOM 750 O O . THR A 1 88 ? 23.688 -8.860 -13.244 1.00 47.00 88 THR A O 1
ATOM 753 N N . ALA A 1 89 ? 22.220 -9.174 -14.938 1.00 44.38 89 ALA A N 1
ATOM 754 C CA . ALA A 1 89 ? 23.176 -9.329 -16.033 1.00 44.38 89 ALA A CA 1
ATOM 755 C C . ALA A 1 89 ? 23.533 -7.968 -16.642 1.00 44.38 89 ALA A C 1
ATOM 757 O O . ALA A 1 89 ? 22.615 -7.116 -16.747 1.00 44.38 89 ALA A O 1
#

pLDDT: mean 74.74, std 11.84, range [44.38, 92.44]

Foldseek 3Di:
DVVVCVVDVVVVVVCVPDDCLVPPCVNVPDCPDPPDPDDPVNVVCVVCVVVVVDDVVVVVVVVVVVVVVVVVVVVVVVVPDDDPDDPPD

Radius of gyration: 21.03 Å; chains: 1; bounding box: 48×31×54 Å

Secondary structure (DSSP, 8-state):
-HHHHHH-HHHHHHHHHS-HHHH-TTT-SS-TT---SS-HHHHHHHHHHHHTTS-HHHHHHHHHHHHHHHHHHHHHHHHH----PPP--

Sequence (89 aa):
MEELSNLHQNAYDYVINARPEKWSRVHCPQQRYRLMTTNTAECLNSCLRFAWKLPMLTLAEFIRDMLQHWYYDRYQAAQSIRHQLTDTA